Protein AF-A0A5A9ZFD0-F1 (afdb_monomer_lite)

Radius of gyration: 13.33 Å; chains: 1; bounding box: 34×23×39 Å

pLDDT: mean 94.26, std 5.3, range [65.12, 98.62]

Secondary structure (DSSP, 8-state):
-EEEEEEEETTEEEEEEEE--TT--GGGEEEEEEEEETTEEEEEEEEES-SEEEEE-S---EEEEEEEEEEETTT--EEEEEPPPEEE--

Sequence (90 aa):
MFDVNISVEKNKVLGEFIADSYFFEPSKYDYAFYLYKDDERIETKWYTDNMKAEFLIEDFDGVFYIKAFVRDKAHGDKRTFDSDKISIDS

Foldseek 3Di:
DWAWDWDDDDQKIKIAIDDPDPPDDLQQKWKKKFKDFPNHTDDIDDTDSDRMDIDGHPDQAGKMKMKMWIAGPPPRDIDIHIHDIDGDDD

Structure (mmCIF, N/CA/C/O backbone):
data_AF-A0A5A9ZFD0-F1
#
_entry.id   AF-A0A5A9ZFD0-F1
#
loop_
_atom_site.group_PDB
_atom_site.id
_atom_site.type_symbol
_atom_site.label_atom_id
_atom_site.label_alt_id
_atom_site.label_comp_id
_atom_site.label_asym_id
_atom_site.label_entity_id
_atom_site.label_seq_id
_atom_site.pdbx_PDB_ins_code
_atom_site.Cartn_x
_atom_site.Cartn_y
_atom_site.Cartn_z
_atom_site.occupancy
_atom_site.B_iso_or_equiv
_atom_site.auth_seq_id
_atom_site.auth_comp_id
_atom_site.auth_asym_id
_atom_site.auth_atom_id
_atom_site.pdbx_PDB_model_num
ATOM 1 N N . MET A 1 1 ? 11.359 -12.290 -0.663 1.00 82.44 1 MET A N 1
ATOM 2 C CA . MET A 1 1 ? 9.905 -12.245 -0.405 1.00 82.44 1 MET A CA 1
ATOM 3 C C . MET A 1 1 ? 9.408 -10.832 -0.677 1.00 82.44 1 MET A C 1
ATOM 5 O O . MET A 1 1 ? 10.167 -9.907 -0.423 1.00 82.44 1 MET A O 1
ATOM 9 N N . PHE A 1 2 ? 8.211 -10.663 -1.241 1.00 90.44 2 PHE A N 1
ATOM 10 C CA . PHE A 1 2 ? 7.573 -9.349 -1.384 1.00 90.44 2 PHE A CA 1
ATOM 11 C C . PHE A 1 2 ? 6.334 -9.325 -0.502 1.00 90.44 2 PHE A C 1
ATOM 13 O O . PHE A 1 2 ? 5.581 -10.296 -0.540 1.00 90.44 2 PHE A O 1
ATOM 20 N N . ASP A 1 3 ? 6.156 -8.257 0.262 1.00 94.75 3 ASP A N 1
ATOM 21 C CA . ASP A 1 3 ? 5.069 -8.135 1.231 1.00 94.75 3 ASP A CA 1
ATOM 22 C C . ASP A 1 3 ? 4.660 -6.669 1.431 1.00 94.75 3 ASP A C 1
ATOM 24 O O . ASP A 1 3 ? 5.347 -5.754 0.961 1.00 94.75 3 ASP A O 1
ATOM 28 N N . VAL A 1 4 ? 3.545 -6.439 2.120 1.00 97.44 4 VAL A N 1
ATOM 29 C CA . VAL A 1 4 ? 3.098 -5.110 2.542 1.00 97.44 4 VAL A CA 1
ATOM 30 C C . VAL A 1 4 ? 2.818 -5.139 4.031 1.00 97.44 4 VAL A C 1
ATOM 32 O O . VAL A 1 4 ? 1.841 -5.726 4.487 1.00 97.44 4 VAL A O 1
ATOM 35 N N . ASN A 1 5 ? 3.635 -4.415 4.784 1.00 97.56 5 ASN A N 1
ATOM 36 C CA . ASN A 1 5 ? 3.358 -4.191 6.188 1.00 97.56 5 ASN A CA 1
ATOM 37 C C . ASN A 1 5 ? 2.355 -3.054 6.339 1.00 97.56 5 ASN A C 1
ATOM 39 O O . ASN A 1 5 ? 2.476 -2.006 5.699 1.00 97.56 5 ASN A O 1
ATOM 43 N N . ILE A 1 6 ? 1.402 -3.262 7.239 1.00 97.94 6 ILE A N 1
ATOM 44 C CA . ILE A 1 6 ? 0.491 -2.237 7.726 1.00 97.94 6 ILE A CA 1
ATOM 45 C C . ILE A 1 6 ? 0.735 -2.026 9.220 1.00 97.94 6 ILE A C 1
ATOM 47 O O . ILE A 1 6 ? 0.952 -2.976 9.973 1.00 97.94 6 ILE A O 1
ATOM 51 N N . SER A 1 7 ? 0.706 -0.773 9.656 1.00 96.44 7 SER A N 1
ATOM 52 C CA . SER A 1 7 ? 0.710 -0.421 11.073 1.00 96.44 7 SER A CA 1
ATOM 53 C C . SER A 1 7 ? -0.149 0.810 11.332 1.00 96.44 7 SER A C 1
ATOM 55 O O . SER A 1 7 ? -0.510 1.552 10.418 1.00 96.44 7 SER A O 1
ATOM 57 N N . VAL A 1 8 ? -0.506 1.013 12.597 1.00 92.88 8 VAL A N 1
ATOM 58 C CA . VAL A 1 8 ? -1.366 2.111 13.039 1.00 92.88 8 VAL A CA 1
ATOM 59 C C . VAL A 1 8 ? -0.621 2.908 14.101 1.00 92.88 8 VAL A C 1
ATOM 61 O O . VAL A 1 8 ? -0.110 2.343 15.067 1.00 92.88 8 VAL A O 1
ATOM 64 N N . GLU A 1 9 ? -0.574 4.227 13.935 1.00 91.31 9 GLU A N 1
ATOM 65 C CA . GLU A 1 9 ? 0.080 5.146 14.864 1.00 91.31 9 GLU A CA 1
ATOM 66 C C . GLU A 1 9 ? -0.808 6.357 15.147 1.00 91.31 9 GLU A C 1
ATOM 68 O O . GLU A 1 9 ? -0.938 7.245 14.307 1.00 91.31 9 GLU A O 1
ATOM 73 N N . LYS A 1 10 ? -1.355 6.445 16.366 1.00 85.06 10 LYS A N 1
ATOM 74 C CA . LYS A 1 10 ? -2.183 7.566 16.856 1.00 85.06 10 LYS A CA 1
ATOM 75 C C . LYS A 1 10 ? -3.343 7.939 15.933 1.00 85.06 10 LYS A C 1
ATOM 77 O O . LYS A 1 10 ? -4.443 7.493 16.188 1.00 85.06 10 LYS A O 1
ATOM 82 N N . ASN A 1 11 ? -3.084 8.802 14.944 1.00 89.56 11 ASN A N 1
ATOM 83 C CA . ASN A 1 11 ? -4.022 9.353 13.969 1.00 89.56 11 ASN A CA 1
ATOM 84 C C . ASN A 1 11 ? -3.687 8.944 12.511 1.00 89.56 11 ASN A C 1
ATOM 86 O O . ASN A 1 11 ? -4.115 9.602 11.560 1.00 89.56 11 ASN A O 1
ATOM 90 N N . LYS A 1 12 ? -2.869 7.898 12.333 1.00 94.56 12 LYS A N 1
ATOM 91 C CA . LYS A 1 12 ? -2.345 7.475 11.034 1.00 94.56 12 LYS A CA 1
ATOM 92 C C . LYS A 1 12 ? -2.389 5.970 10.825 1.00 94.56 12 LYS A C 1
ATOM 94 O O . LYS A 1 12 ? -2.132 5.206 11.754 1.00 94.56 12 LYS A O 1
ATOM 99 N N . VAL A 1 13 ? -2.576 5.574 9.571 1.00 96.50 13 VAL A N 1
ATOM 100 C CA . VAL A 1 13 ? -2.233 4.238 9.075 1.00 96.50 13 VAL A CA 1
ATOM 101 C C . VAL A 1 13 ? -0.993 4.359 8.198 1.00 96.50 13 VAL A C 1
ATOM 103 O O . VAL A 1 13 ? -0.918 5.229 7.325 1.00 96.50 13 VAL A O 1
ATOM 106 N N . LEU A 1 14 ? -0.013 3.497 8.438 1.00 97.69 14 LEU A N 1
ATOM 107 C CA . LEU A 1 14 ? 1.226 3.423 7.680 1.00 97.69 14 LEU A CA 1
ATOM 108 C C . LEU A 1 14 ? 1.227 2.152 6.836 1.00 97.69 14 LEU A C 1
ATOM 110 O O . LEU A 1 14 ? 0.874 1.077 7.317 1.00 97.69 14 LEU A O 1
ATOM 114 N N . GLY A 1 15 ? 1.637 2.290 5.580 1.00 97.75 15 GLY A N 1
ATOM 115 C CA . GLY A 1 15 ? 1.905 1.175 4.681 1.00 97.75 15 GLY A CA 1
ATOM 116 C C . GLY A 1 15 ? 3.356 1.179 4.247 1.00 97.75 15 GLY A C 1
ATOM 117 O O . GLY A 1 15 ? 3.881 2.230 3.879 1.00 97.75 15 GLY A O 1
ATOM 118 N N . GLU A 1 16 ? 3.990 0.014 4.239 1.00 97.69 16 GLU A N 1
ATOM 119 C CA . GLU A 1 16 ? 5.351 -0.164 3.740 1.00 97.69 16 GLU A CA 1
ATOM 120 C C . GLU A 1 16 ? 5.419 -1.395 2.843 1.00 97.69 16 GLU A C 1
ATOM 122 O O . GLU A 1 16 ? 5.116 -2.507 3.269 1.00 97.69 16 GLU A O 1
ATOM 127 N N . PHE A 1 17 ? 5.842 -1.200 1.596 1.00 97.06 17 PHE A N 1
ATOM 128 C CA . PHE A 1 17 ? 6.205 -2.315 0.737 1.00 97.06 17 PHE A CA 1
ATOM 129 C C . PHE A 1 17 ? 7.558 -2.871 1.185 1.00 97.06 17 PHE A C 1
ATOM 131 O O . PHE A 1 17 ? 8.534 -2.129 1.283 1.00 97.06 17 PHE A O 1
ATOM 138 N N . ILE A 1 18 ? 7.631 -4.177 1.421 1.00 94.50 18 ILE A N 1
ATOM 139 C CA . ILE A 1 18 ? 8.857 -4.865 1.814 1.00 94.50 18 ILE A CA 1
ATOM 140 C C . ILE A 1 18 ? 9.306 -5.768 0.678 1.00 94.50 18 ILE A C 1
ATOM 142 O O . ILE A 1 18 ? 8.547 -6.577 0.148 1.00 94.50 18 ILE A O 1
ATOM 146 N N . ALA A 1 19 ? 10.579 -5.640 0.323 1.00 91.69 19 ALA A N 1
ATOM 147 C CA . ALA A 1 19 ? 11.234 -6.486 -0.653 1.00 91.69 19 ALA A CA 1
ATOM 148 C C . ALA A 1 19 ? 12.494 -7.089 -0.037 1.00 91.69 19 ALA A C 1
ATOM 150 O O . ALA A 1 19 ? 13.527 -6.436 0.070 1.00 91.69 19 ALA A O 1
ATOM 151 N N . ASP A 1 20 ? 12.410 -8.361 0.334 1.00 84.88 20 ASP A N 1
ATOM 152 C CA . ASP A 1 20 ? 13.564 -9.150 0.750 1.00 84.88 20 ASP A CA 1
ATOM 153 C C . ASP A 1 20 ? 14.122 -9.904 -0.465 1.00 84.88 20 ASP A C 1
ATOM 155 O O . ASP A 1 20 ? 13.746 -11.046 -0.762 1.00 84.88 20 ASP A O 1
ATOM 159 N N . SER A 1 21 ? 14.921 -9.205 -1.269 1.00 85.56 21 SER A N 1
ATOM 160 C CA . SER A 1 21 ? 15.604 -9.784 -2.423 1.00 85.56 21 SER A CA 1
ATOM 161 C C . SER A 1 21 ? 16.874 -9.007 -2.745 1.00 85.56 21 SER A C 1
ATOM 163 O O . SER A 1 21 ? 16.825 -7.811 -3.016 1.00 85.56 21 SER A O 1
ATOM 165 N N . TYR A 1 22 ? 18.002 -9.717 -2.812 1.00 78.62 22 TYR A N 1
ATOM 166 C CA . TYR A 1 22 ? 19.300 -9.153 -3.199 1.00 78.62 22 TYR A CA 1
ATOM 167 C C . TYR A 1 22 ? 19.312 -8.490 -4.584 1.00 78.62 22 TYR A C 1
ATOM 169 O O . TYR A 1 22 ? 20.163 -7.648 -4.846 1.00 78.62 22 TYR A O 1
ATOM 177 N N . PHE A 1 23 ? 18.387 -8.865 -5.470 1.00 83.75 23 PHE A N 1
ATOM 178 C CA . PHE A 1 23 ? 18.292 -8.318 -6.826 1.00 83.75 23 PHE A CA 1
ATOM 179 C C . PHE A 1 23 ? 17.229 -7.223 -6.958 1.00 83.75 23 PHE A C 1
ATOM 181 O O . PHE A 1 23 ? 16.971 -6.744 -8.063 1.00 83.75 23 PHE A O 1
ATOM 188 N N . PHE A 1 24 ? 16.569 -6.846 -5.861 1.00 88.56 24 PHE A N 1
ATOM 189 C CA . PHE A 1 24 ? 15.572 -5.793 -5.898 1.00 88.56 24 PHE A CA 1
ATOM 190 C C . PHE A 1 24 ? 16.235 -4.419 -5.822 1.00 88.56 24 PHE A C 1
ATOM 192 O O . PHE A 1 24 ? 16.914 -4.087 -4.856 1.00 88.56 24 PHE A O 1
ATOM 199 N N . GLU A 1 25 ? 15.995 -3.607 -6.847 1.00 92.06 25 GLU A N 1
ATOM 200 C CA . GLU A 1 25 ? 16.438 -2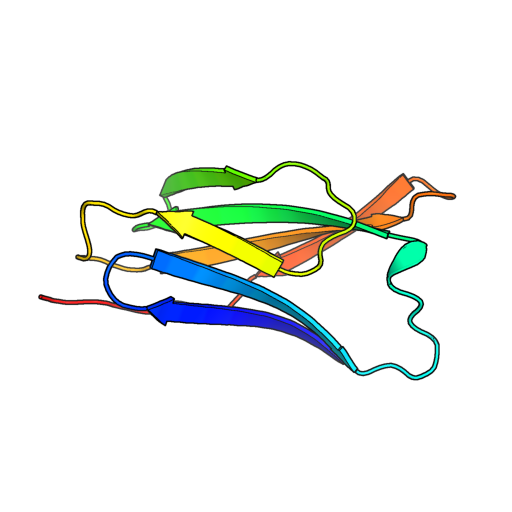.219 -6.914 1.00 92.06 25 GLU A CA 1
ATOM 201 C C . GLU A 1 25 ? 15.210 -1.303 -6.814 1.00 92.06 25 GLU A C 1
ATOM 203 O O . GLU A 1 25 ? 14.504 -1.130 -7.813 1.00 92.06 25 GLU A O 1
ATOM 208 N N . PRO A 1 26 ? 14.936 -0.698 -5.641 1.00 91.75 26 PRO A N 1
ATOM 209 C CA . PRO A 1 26 ? 13.728 0.094 -5.421 1.00 91.75 26 PRO A CA 1
ATOM 210 C C . PRO A 1 26 ? 13.508 1.221 -6.432 1.00 91.75 26 PRO A C 1
ATOM 212 O O . PRO A 1 26 ? 12.370 1.520 -6.785 1.00 91.75 26 PRO A O 1
ATOM 215 N N . SER A 1 27 ? 14.595 1.817 -6.929 1.00 93.75 27 SER A N 1
ATOM 216 C CA . SER A 1 27 ? 14.578 2.940 -7.871 1.00 93.75 27 SER A CA 1
ATOM 217 C C . SER A 1 27 ? 13.961 2.595 -9.230 1.00 93.75 27 SER A C 1
ATOM 219 O O . SER A 1 27 ? 13.462 3.496 -9.912 1.00 93.75 27 SER A O 1
ATOM 221 N N . LYS A 1 28 ? 13.945 1.309 -9.615 1.00 95.38 28 LYS A N 1
ATOM 222 C CA . LYS A 1 28 ? 13.359 0.821 -10.876 1.00 95.38 28 LYS A CA 1
ATOM 223 C C . LYS A 1 28 ? 11.832 0.777 -10.863 1.00 95.38 28 LYS A C 1
ATOM 225 O O . LYS A 1 28 ? 11.231 0.571 -11.917 1.00 95.38 28 LYS A O 1
ATOM 230 N N . TYR A 1 29 ? 11.211 1.000 -9.709 1.00 96.38 29 TYR A N 1
ATOM 231 C CA . TYR A 1 29 ? 9.773 0.864 -9.542 1.00 96.38 29 TYR A CA 1
ATOM 232 C C . TYR A 1 29 ? 9.124 2.150 -9.033 1.00 96.38 29 TYR A C 1
ATOM 234 O O . TYR A 1 29 ? 9.77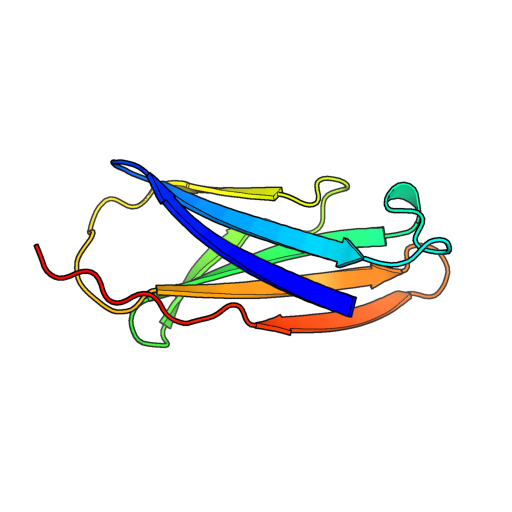1 2.984 -8.397 1.00 96.38 29 TYR A O 1
ATOM 242 N N . ASP A 1 30 ? 7.841 2.303 -9.350 1.00 97.62 30 ASP A N 1
ATOM 243 C CA . ASP A 1 30 ? 6.936 3.234 -8.682 1.00 97.62 30 ASP A CA 1
ATOM 244 C C . ASP A 1 30 ? 5.935 2.465 -7.822 1.00 97.62 30 ASP A C 1
ATOM 246 O O . ASP A 1 30 ? 5.462 1.392 -8.210 1.00 97.62 30 ASP A O 1
ATOM 250 N N . TYR A 1 31 ? 5.539 3.065 -6.707 1.00 98.00 31 TYR A N 1
ATOM 251 C CA . TYR A 1 31 ? 4.650 2.482 -5.713 1.00 98.00 31 TYR A CA 1
ATOM 252 C C . TYR A 1 31 ? 3.411 3.347 -5.540 1.00 98.00 31 TYR A C 1
ATOM 254 O O . TYR A 1 31 ? 3.512 4.560 -5.377 1.00 98.00 31 TYR A O 1
ATOM 262 N N . ALA A 1 32 ? 2.238 2.730 -5.564 1.00 98.31 32 ALA A N 1
ATOM 263 C CA . ALA A 1 32 ? 0.990 3.356 -5.148 1.00 98.31 32 ALA A CA 1
ATOM 264 C C . ALA A 1 32 ? 0.380 2.546 -4.003 1.00 98.31 32 ALA A C 1
ATOM 266 O O . ALA A 1 32 ? 0.550 1.330 -3.948 1.00 98.31 32 ALA A O 1
ATOM 267 N N . PHE A 1 33 ? -0.353 3.209 -3.115 1.00 98.62 33 PHE A N 1
ATOM 268 C CA . PHE A 1 33 ? -0.939 2.592 -1.928 1.00 98.62 33 PHE A CA 1
ATOM 269 C C . PHE A 1 33 ? -2.380 3.048 -1.780 1.00 98.62 33 PHE A C 1
ATOM 271 O O . PHE A 1 33 ? -2.656 4.251 -1.767 1.00 98.62 33 PHE A O 1
ATOM 278 N N . TYR A 1 34 ? -3.302 2.097 -1.688 1.00 98.31 34 TYR A N 1
ATOM 279 C CA . TYR A 1 34 ? -4.718 2.363 -1.448 1.00 98.31 34 TYR A CA 1
ATOM 280 C C . TYR A 1 34 ? -5.069 1.860 -0.053 1.00 98.31 34 TYR A C 1
ATOM 282 O O . TYR A 1 34 ? -4.840 0.687 0.242 1.00 98.31 34 TYR A O 1
ATOM 290 N N . LEU A 1 35 ? -5.624 2.744 0.774 1.00 98.25 35 LEU A N 1
ATOM 291 C CA . LEU A 1 35 ? -6.126 2.394 2.097 1.00 98.25 35 LEU A CA 1
ATOM 292 C C . LEU A 1 35 ? -7.596 1.995 1.991 1.00 98.25 35 LEU A C 1
ATOM 294 O O . LEU A 1 35 ? -8.398 2.724 1.395 1.00 98.25 35 LEU A O 1
ATOM 298 N N . TYR A 1 36 ? -7.929 0.857 2.587 1.00 98.00 36 TYR A N 1
ATOM 299 C CA . TYR A 1 36 ? -9.289 0.360 2.719 1.00 98.00 36 TYR A CA 1
ATOM 300 C C . TYR A 1 36 ? -9.697 0.312 4.190 1.00 98.00 36 TYR A C 1
ATOM 302 O O . TYR A 1 36 ? -8.871 -0.012 5.043 1.00 98.00 36 TYR A O 1
ATOM 310 N N . LYS A 1 37 ? -10.972 0.603 4.450 1.00 97.12 37 LYS A N 1
ATOM 311 C CA . LYS A 1 37 ? -11.674 0.425 5.722 1.00 97.12 37 LYS A CA 1
ATOM 312 C C . LYS A 1 37 ? -12.964 -0.337 5.431 1.00 97.12 37 LYS A C 1
ATOM 314 O O . LYS A 1 37 ? -13.701 0.067 4.539 1.00 97.12 37 LYS A O 1
ATOM 319 N N . ASP A 1 38 ? -13.200 -1.446 6.126 1.00 96.44 38 ASP A N 1
ATOM 320 C CA . ASP A 1 38 ? -14.400 -2.287 5.972 1.00 96.44 38 ASP A CA 1
ATOM 321 C C . ASP A 1 38 ? -14.695 -2.660 4.505 1.00 96.44 38 ASP A C 1
ATOM 323 O O . ASP A 1 38 ? -15.823 -2.620 4.025 1.00 96.44 38 ASP A O 1
ATOM 327 N N . ASP A 1 39 ? -13.627 -3.008 3.776 1.00 96.50 39 ASP A N 1
ATOM 328 C CA . ASP A 1 39 ? -13.619 -3.327 2.340 1.00 96.50 39 ASP A CA 1
ATOM 329 C C . ASP A 1 39 ? -13.983 -2.165 1.387 1.00 96.50 39 ASP A C 1
ATOM 331 O O . ASP A 1 39 ? -13.977 -2.339 0.164 1.00 96.50 39 ASP A O 1
ATOM 335 N N . GLU A 1 40 ? -14.154 -0.947 1.904 1.00 96.75 40 GLU A N 1
ATOM 336 C CA . GLU A 1 40 ? -14.289 0.281 1.121 1.00 96.75 40 GLU A CA 1
ATOM 337 C C . GLU A 1 40 ? -12.960 1.033 1.011 1.00 96.75 40 GLU A C 1
ATOM 339 O O . GLU A 1 40 ? -12.229 1.212 1.983 1.00 96.75 40 GLU A O 1
ATOM 344 N N . ARG A 1 41 ? -12.623 1.516 -0.191 1.00 97.38 41 ARG A N 1
ATOM 345 C CA . ARG A 1 41 ? -11.411 2.321 -0.394 1.00 97.38 41 ARG A CA 1
ATOM 346 C C . ARG A 1 41 ? -11.648 3.749 0.086 1.00 97.38 41 ARG A C 1
ATOM 348 O O . ARG A 1 41 ? -12.382 4.488 -0.569 1.00 97.38 41 ARG A O 1
ATOM 355 N N . ILE A 1 42 ? -10.936 4.160 1.129 1.00 96.19 42 ILE A N 1
ATOM 356 C CA . ILE A 1 42 ? -11.097 5.483 1.743 1.00 96.19 42 ILE A CA 1
ATOM 357 C C . ILE A 1 42 ? -10.039 6.498 1.302 1.00 96.19 42 ILE A C 1
ATOM 359 O O . ILE A 1 42 ? -10.338 7.684 1.198 1.00 96.19 42 ILE A O 1
ATOM 363 N N . GLU A 1 43 ? -8.820 6.062 0.963 1.00 97.44 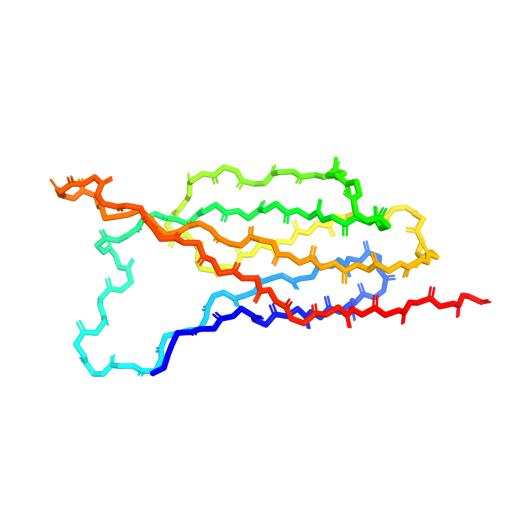43 GLU A N 1
ATOM 364 C CA . GLU A 1 43 ? -7.771 6.980 0.504 1.00 97.44 43 GLU A CA 1
ATOM 365 C C . GLU A 1 43 ? -6.826 6.340 -0.525 1.00 97.44 43 GLU A C 1
ATOM 367 O O . GLU A 1 43 ? -6.750 5.121 -0.702 1.00 97.44 43 GLU A O 1
ATOM 372 N N . THR A 1 44 ? -6.120 7.182 -1.279 1.00 97.94 44 THR A N 1
ATOM 373 C CA . THR A 1 44 ? -5.180 6.779 -2.325 1.00 97.94 44 T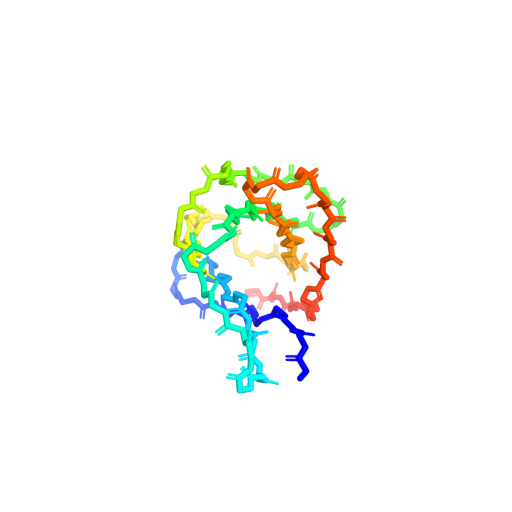HR A CA 1
ATOM 374 C C . THR A 1 44 ? -3.941 7.667 -2.323 1.00 97.94 44 THR A C 1
ATOM 376 O O . THR A 1 44 ? -4.039 8.886 -2.461 1.00 97.94 44 THR A O 1
ATOM 379 N N . LYS A 1 45 ? -2.761 7.043 -2.265 1.00 97.94 45 LYS A N 1
ATOM 380 C CA . LYS A 1 45 ? -1.490 7.651 -2.671 1.00 97.94 45 LYS A CA 1
ATOM 381 C C . LYS A 1 45 ? -1.088 7.077 -4.026 1.00 97.94 45 LYS A C 1
ATOM 383 O O . LYS A 1 45 ? -0.919 5.867 -4.173 1.00 97.94 45 LYS A O 1
ATOM 388 N N . TRP A 1 46 ? -0.997 7.946 -5.028 1.00 97.25 46 TRP A N 1
ATOM 389 C CA . TRP A 1 46 ? -0.603 7.565 -6.383 1.00 97.25 46 TRP A CA 1
ATOM 390 C C . TRP A 1 46 ? 0.896 7.276 -6.486 1.00 97.25 46 TRP A C 1
ATOM 392 O O . TRP A 1 46 ? 1.656 7.562 -5.567 1.00 97.25 46 TRP A O 1
ATOM 402 N N . TYR A 1 47 ? 1.281 6.703 -7.627 1.00 96.94 47 TYR A N 1
ATOM 403 C CA . TYR A 1 47 ? 2.639 6.275 -7.944 1.00 96.94 47 TYR A CA 1
ATOM 404 C C . TYR A 1 47 ? 3.707 7.306 -7.556 1.00 96.94 47 TYR A C 1
ATOM 406 O O . TYR A 1 47 ? 3.705 8.430 -8.056 1.00 96.94 47 TYR A O 1
ATOM 414 N N . THR A 1 48 ? 4.614 6.879 -6.684 1.00 95.88 48 THR A N 1
ATOM 415 C CA . THR A 1 48 ? 5.774 7.618 -6.177 1.00 95.88 48 THR A CA 1
ATOM 416 C C . THR A 1 48 ? 6.994 6.692 -6.118 1.00 95.88 48 THR A C 1
ATOM 418 O O . THR A 1 48 ? 6.853 5.473 -6.201 1.00 95.88 48 THR A O 1
ATOM 421 N N . ASP A 1 49 ? 8.195 7.242 -5.965 1.00 95.62 49 ASP A N 1
ATOM 422 C CA . ASP A 1 49 ? 9.419 6.469 -5.722 1.00 95.62 49 ASP A CA 1
ATOM 423 C C . ASP A 1 49 ? 9.563 6.006 -4.259 1.00 95.62 49 ASP A C 1
ATOM 425 O O . ASP A 1 49 ? 10.468 5.235 -3.936 1.00 95.62 49 ASP A O 1
ATOM 429 N N . ASN A 1 50 ? 8.652 6.435 -3.382 1.00 96.25 50 ASN A N 1
ATOM 430 C CA . ASN A 1 50 ? 8.638 6.058 -1.977 1.00 96.25 50 ASN A CA 1
ATOM 431 C C . ASN A 1 50 ? 7.926 4.713 -1.751 1.00 96.25 50 ASN A C 1
ATOM 433 O O . ASN A 1 50 ? 6.765 4.540 -2.110 1.00 96.25 50 ASN A O 1
ATOM 437 N N . MET A 1 51 ? 8.608 3.779 -1.086 1.00 96.81 51 MET A N 1
ATOM 438 C CA . MET A 1 51 ? 8.064 2.471 -0.690 1.00 96.81 51 MET A CA 1
ATOM 439 C C . MET A 1 51 ? 7.133 2.547 0.529 1.00 96.81 51 MET A C 1
ATOM 441 O O . MET A 1 51 ? 6.619 1.519 0.969 1.00 96.81 51 MET A O 1
ATOM 445 N N . LYS A 1 52 ? 6.939 3.743 1.091 1.00 97.50 52 LYS A N 1
ATOM 446 C CA . LYS A 1 52 ? 6.098 3.993 2.259 1.00 97.50 52 LYS A CA 1
ATOM 447 C C . LYS A 1 52 ? 4.989 4.982 1.933 1.00 97.50 52 LYS A C 1
ATOM 449 O O . LYS A 1 52 ? 5.194 5.941 1.185 1.00 97.50 52 LYS A O 1
ATOM 454 N N . ALA A 1 53 ? 3.842 4.781 2.564 1.00 97.62 53 ALA A N 1
ATOM 455 C CA . ALA A 1 53 ? 2.725 5.708 2.542 1.00 97.62 53 ALA A CA 1
ATOM 456 C C . ALA A 1 53 ? 2.210 5.968 3.956 1.00 97.62 53 ALA A C 1
ATOM 458 O O . ALA A 1 53 ? 2.109 5.055 4.772 1.00 97.62 53 ALA A O 1
ATOM 459 N N . GLU A 1 54 ? 1.839 7.220 4.204 1.00 97.62 54 GLU A N 1
ATOM 460 C CA . GLU A 1 54 ? 1.119 7.626 5.406 1.00 97.62 54 GLU A CA 1
ATOM 461 C C . GLU A 1 54 ? -0.281 8.103 5.020 1.00 97.62 54 GLU A C 1
ATOM 463 O O . GLU A 1 54 ? -0.443 8.919 4.102 1.00 97.62 54 GLU A O 1
ATOM 468 N N . PHE A 1 55 ? -1.281 7.619 5.749 1.00 96.69 55 PHE A N 1
ATOM 469 C CA . PHE A 1 55 ? -2.679 8.007 5.618 1.00 96.69 55 PHE A CA 1
ATOM 470 C C . PHE A 1 55 ? -3.143 8.608 6.935 1.00 96.69 55 PHE A C 1
ATOM 472 O O . PHE A 1 55 ? -2.967 7.989 7.982 1.00 96.69 55 PHE A O 1
ATOM 479 N N . LEU A 1 56 ? -3.707 9.813 6.888 1.00 95.19 56 LEU A N 1
ATOM 480 C CA . LEU A 1 56 ? -4.332 10.418 8.060 1.00 95.19 56 LEU A CA 1
ATOM 481 C C . LEU A 1 56 ? -5.761 9.891 8.136 1.00 95.19 56 LEU A C 1
ATOM 483 O O . LEU A 1 56 ? -6.494 9.998 7.158 1.00 95.19 56 LEU A O 1
ATOM 487 N N . ILE A 1 57 ? -6.155 9.349 9.282 1.00 90.94 57 ILE A N 1
ATOM 488 C CA . ILE A 1 57 ? -7.522 8.871 9.493 1.00 90.94 57 ILE A CA 1
ATOM 489 C C . ILE A 1 57 ? -8.148 9.616 10.671 1.00 90.94 57 ILE A C 1
ATOM 491 O O . ILE A 1 57 ? -7.497 9.870 11.685 1.00 90.94 57 ILE A O 1
ATOM 495 N N . GLU A 1 58 ? -9.401 10.030 10.495 1.00 88.31 58 GLU A N 1
ATOM 496 C CA . GLU A 1 58 ? -10.179 10.729 11.526 1.00 88.31 58 GLU A CA 1
ATOM 497 C C . GLU A 1 58 ? -10.993 9.750 12.380 1.00 88.31 58 GLU A C 1
ATOM 499 O O . GLU A 1 58 ? -11.177 9.976 13.572 1.00 88.31 58 GLU A O 1
ATOM 504 N N . ASP A 1 59 ? -11.440 8.652 11.770 1.00 87.50 59 ASP A N 1
ATOM 505 C CA . ASP A 1 59 ? -12.239 7.599 12.386 1.00 87.50 59 ASP A CA 1
ATOM 506 C C . ASP A 1 59 ? -11.416 6.305 12.449 1.00 87.50 59 ASP A C 1
ATOM 508 O O . ASP A 1 59 ? -11.017 5.763 11.413 1.00 87.50 59 ASP A O 1
ATOM 512 N N . PHE A 1 60 ? -11.154 5.857 13.677 1.00 85.75 60 PHE A N 1
ATOM 513 C CA . PHE A 1 60 ? -10.286 4.727 13.992 1.00 85.75 60 PHE A CA 1
ATOM 514 C C . PHE A 1 60 ? -10.992 3.387 14.014 1.00 85.75 60 PHE A C 1
ATOM 516 O O . PHE A 1 60 ? -10.298 2.383 14.004 1.00 85.75 60 PHE A O 1
ATOM 523 N N . ASP A 1 61 ? -12.318 3.350 14.027 1.00 92.38 61 ASP A N 1
ATOM 524 C CA . ASP A 1 61 ? -13.032 2.092 14.223 1.00 92.38 61 ASP A CA 1
ATOM 525 C C . ASP A 1 61 ? -13.110 1.289 12.929 1.00 92.38 61 ASP A C 1
ATOM 527 O O . ASP A 1 61 ? -13.252 1.860 11.851 1.00 92.38 61 ASP A O 1
ATOM 531 N N . GLY A 1 62 ? -13.061 -0.034 13.020 1.00 94.31 62 GLY A N 1
ATOM 532 C CA . GLY A 1 62 ? -13.262 -0.940 11.891 1.00 94.31 62 GLY A CA 1
ATOM 533 C C . GLY A 1 62 ? -11.990 -1.631 11.410 1.00 94.31 62 GLY A C 1
ATOM 534 O O . GLY A 1 62 ? -10.951 -1.655 12.078 1.00 94.31 62 GLY A O 1
ATOM 535 N N . VAL A 1 63 ? -12.091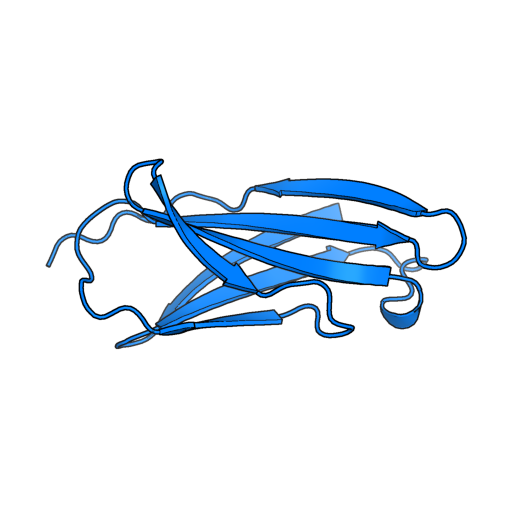 -2.263 10.240 1.00 97.00 63 VAL A N 1
ATOM 536 C CA . VAL A 1 63 ? -11.045 -3.146 9.713 1.00 97.00 63 VAL A CA 1
ATOM 537 C C . VAL A 1 63 ? -10.280 -2.473 8.583 1.00 97.00 63 VAL A C 1
ATOM 539 O O . VAL A 1 63 ? -10.813 -2.265 7.492 1.00 97.00 63 VAL A O 1
ATOM 542 N N . PHE A 1 64 ? -8.997 -2.207 8.811 1.00 97.44 64 PHE A N 1
ATOM 543 C CA . PHE A 1 64 ? -8.111 -1.555 7.854 1.00 97.44 64 PHE A CA 1
ATOM 544 C C . PHE A 1 64 ? -7.188 -2.543 7.148 1.00 97.44 64 PHE A C 1
ATOM 546 O O . PHE A 1 64 ? -6.680 -3.486 7.753 1.00 97.44 64 PHE A O 1
ATOM 553 N N . TYR A 1 65 ? -6.922 -2.293 5.869 1.00 98.31 65 TYR A N 1
ATOM 554 C CA . TYR A 1 65 ? -5.841 -2.939 5.123 1.00 98.31 65 TYR A CA 1
ATOM 555 C C . TYR A 1 65 ? -5.355 -2.052 3.981 1.00 98.31 65 TYR A C 1
ATOM 557 O O . TYR A 1 65 ? -6.043 -1.127 3.538 1.00 98.31 65 TYR A O 1
ATOM 565 N N . ILE A 1 66 ? -4.153 -2.338 3.490 1.00 98.38 66 ILE A N 1
ATOM 566 C CA . ILE A 1 66 ? -3.526 -1.605 2.398 1.00 98.38 66 ILE A CA 1
ATOM 567 C C . ILE A 1 66 ? -3.335 -2.528 1.207 1.00 98.38 66 ILE A C 1
ATOM 569 O O . ILE A 1 66 ? -2.803 -3.628 1.321 1.00 98.38 66 ILE A O 1
ATOM 573 N N . LYS A 1 67 ? -3.710 -2.022 0.035 1.00 98.44 67 LYS A N 1
ATOM 574 C CA . LYS A 1 67 ? -3.341 -2.609 -1.250 1.00 98.44 67 LYS A CA 1
ATOM 575 C C . LYS A 1 67 ? -2.224 -1.776 -1.867 1.00 98.44 67 LYS A C 1
ATOM 577 O O . LYS A 1 67 ? -2.443 -0.614 -2.223 1.00 98.44 67 LYS A O 1
ATOM 582 N N . ALA A 1 68 ? -1.037 -2.358 -1.991 1.00 98.19 68 ALA A N 1
ATOM 583 C CA . ALA A 1 68 ? 0.104 -1.744 -2.655 1.00 98.19 68 ALA A CA 1
ATOM 584 C C . ALA A 1 68 ? 0.180 -2.178 -4.121 1.00 98.19 68 ALA A C 1
ATOM 586 O O . ALA A 1 68 ? -0.095 -3.326 -4.474 1.00 98.19 68 ALA A O 1
ATOM 587 N N . PHE A 1 69 ? 0.598 -1.260 -4.984 1.00 97.56 69 PHE A N 1
ATOM 588 C CA . PHE A 1 69 ? 0.802 -1.488 -6.407 1.00 97.56 69 PHE A CA 1
ATOM 589 C C . PHE A 1 69 ? 2.230 -1.118 -6.760 1.00 97.56 69 PHE A C 1
ATOM 591 O O . PHE A 1 69 ? 2.628 0.029 -6.581 1.00 97.56 69 PHE A O 1
ATOM 598 N N . VAL A 1 70 ? 2.970 -2.065 -7.321 1.00 96.69 70 VAL A N 1
ATOM 599 C CA . VAL A 1 70 ? 4.352 -1.875 -7.762 1.00 96.69 70 VAL A CA 1
ATOM 600 C C . VAL A 1 70 ? 4.364 -1.868 -9.281 1.00 96.69 70 VAL A C 1
ATOM 602 O O . VAL A 1 70 ? 3.882 -2.817 -9.901 1.00 96.69 70 VAL A O 1
ATOM 605 N N . ARG A 1 71 ? 4.882 -0.800 -9.884 1.00 96.62 71 ARG A N 1
ATOM 606 C CA . ARG A 1 71 ? 5.000 -0.639 -11.337 1.00 96.62 71 ARG A CA 1
ATOM 607 C C . ARG A 1 71 ? 6.467 -0.585 -11.740 1.00 96.62 71 ARG A C 1
ATOM 609 O O . ARG A 1 71 ? 7.174 0.303 -11.282 1.00 96.62 71 ARG A O 1
ATOM 616 N N . ASP A 1 72 ? 6.903 -1.473 -12.627 1.00 95.38 72 ASP A N 1
ATOM 617 C CA . ASP A 1 72 ? 8.203 -1.367 -13.300 1.00 95.38 72 ASP A CA 1
ATOM 618 C C . ASP A 1 72 ? 8.199 -0.132 -14.218 1.00 95.38 72 ASP A C 1
ATOM 620 O O . ASP A 1 72 ? 7.331 0.007 -15.085 1.00 95.38 72 ASP A O 1
ATOM 624 N N . LYS A 1 73 ? 9.152 0.784 -14.022 1.00 94.94 73 LYS A N 1
ATOM 625 C CA . LYS A 1 73 ? 9.253 2.029 -14.801 1.00 94.94 73 LYS A CA 1
ATOM 626 C C . LYS A 1 73 ? 9.665 1.802 -16.257 1.00 94.94 73 LYS A C 1
ATOM 628 O O . LYS A 1 73 ? 9.292 2.599 -17.114 1.00 94.94 73 LYS A O 1
ATOM 633 N N . ALA A 1 74 ? 10.448 0.762 -16.530 1.00 94.44 74 ALA A N 1
ATOM 634 C CA . ALA A 1 74 ? 10.990 0.461 -17.851 1.00 94.44 74 ALA A CA 1
ATOM 635 C C . ALA A 1 74 ? 10.008 -0.351 -18.703 1.00 94.44 74 ALA A C 1
ATOM 637 O O . ALA A 1 74 ? 9.830 -0.052 -19.883 1.00 94.44 74 ALA A O 1
ATOM 638 N N . HIS A 1 75 ? 9.362 -1.354 -18.106 1.00 92.94 75 HIS A N 1
ATOM 639 C CA . HIS A 1 75 ? 8.501 -2.295 -18.837 1.00 92.94 75 HIS A CA 1
ATOM 640 C C . HIS A 1 75 ? 7.005 -2.030 -18.633 1.00 92.94 75 HIS A C 1
ATOM 642 O O . HIS A 1 75 ? 6.180 -2.486 -19.420 1.00 92.94 75 HIS A O 1
ATOM 648 N N . GLY A 1 76 ? 6.638 -1.271 -17.597 1.00 90.12 76 GLY A N 1
ATOM 649 C CA . GLY A 1 76 ? 5.243 -0.977 -17.271 1.00 90.12 76 GLY A CA 1
ATOM 650 C C . GLY A 1 76 ? 4.504 -2.121 -16.577 1.00 90.12 76 GLY A C 1
ATOM 651 O O . GLY A 1 76 ? 3.313 -1.967 -16.290 1.00 90.12 76 GLY A O 1
ATOM 652 N N . ASP A 1 77 ? 5.186 -3.232 -16.281 1.00 94.12 77 ASP A N 1
ATOM 653 C CA . ASP A 1 77 ? 4.631 -4.366 -15.545 1.00 94.12 77 ASP A CA 1
ATOM 654 C C . ASP A 1 77 ? 4.118 -3.923 -14.177 1.00 94.12 77 ASP A C 1
ATOM 656 O O . ASP A 1 77 ? 4.783 -3.175 -13.458 1.00 94.12 77 ASP A O 1
ATOM 660 N N . LYS A 1 78 ? 2.926 -4.396 -13.803 1.00 95.12 78 LYS A N 1
ATOM 661 C CA . LYS A 1 78 ? 2.282 -4.051 -12.533 1.00 95.12 78 LYS A CA 1
ATOM 662 C C . LYS A 1 78 ? 2.050 -5.290 -11.694 1.00 95.12 78 LYS A C 1
ATOM 664 O O . LYS A 1 78 ? 1.569 -6.306 -12.190 1.00 95.12 78 LYS A O 1
ATOM 669 N N . ARG A 1 79 ? 2.347 -5.175 -10.406 1.00 95.19 79 ARG A N 1
ATOM 670 C CA . ARG A 1 79 ? 2.050 -6.185 -9.390 1.00 95.19 79 ARG A CA 1
ATOM 671 C C . ARG A 1 79 ? 1.279 -5.545 -8.253 1.00 95.19 79 ARG A C 1
ATOM 673 O O . ARG A 1 79 ? 1.435 -4.352 -7.993 1.00 95.19 79 ARG A O 1
ATOM 680 N N . THR A 1 80 ? 0.464 -6.346 -7.589 1.00 97.00 80 THR A N 1
ATOM 681 C CA . THR A 1 80 ? -0.372 -5.910 -6.476 1.00 97.00 80 THR A CA 1
ATOM 682 C C . THR A 1 80 ? -0.146 -6.830 -5.295 1.00 97.00 80 THR A C 1
ATOM 684 O O . THR A 1 80 ? -0.012 -8.039 -5.478 1.00 97.00 80 THR A O 1
ATOM 687 N N . PHE A 1 81 ? -0.096 -6.237 -4.111 1.00 97.19 81 PHE A N 1
ATOM 688 C CA . PHE A 1 81 ? 0.126 -6.923 -2.850 1.00 97.19 81 PHE A CA 1
ATOM 689 C C . PHE A 1 81 ? -0.849 -6.359 -1.825 1.00 97.19 81 PHE A C 1
ATOM 691 O O . PHE A 1 81 ? -1.029 -5.142 -1.756 1.00 97.19 81 PHE A O 1
ATOM 698 N N . ASP A 1 82 ? -1.473 -7.245 -1.065 1.00 97.94 82 ASP A N 1
ATOM 699 C CA . ASP A 1 82 ? -2.358 -6.881 0.031 1.00 97.94 82 ASP A CA 1
ATOM 700 C C . ASP A 1 82 ? -1.595 -7.068 1.339 1.00 97.94 82 ASP A C 1
ATOM 702 O O . ASP A 1 82 ? -0.863 -8.046 1.488 1.00 97.94 82 ASP A O 1
ATOM 706 N N . SER A 1 83 ? -1.751 -6.123 2.259 1.00 98.19 83 SER A N 1
ATOM 707 C CA . SER A 1 83 ? -1.307 -6.300 3.636 1.00 98.19 83 SER A CA 1
ATOM 708 C C . SER A 1 83 ? -2.245 -7.236 4.392 1.00 98.19 83 SER A C 1
ATOM 710 O O . SER A 1 83 ? -3.370 -7.509 3.959 1.00 98.19 83 SER A O 1
ATOM 712 N N . ASP A 1 84 ? -1.837 -7.613 5.601 1.00 97.75 84 ASP A N 1
ATOM 713 C CA . ASP A 1 84 ? -2.771 -8.133 6.595 1.00 97.75 84 ASP A CA 1
ATOM 714 C C . ASP A 1 84 ? -3.890 -7.120 6.907 1.00 97.75 84 ASP A C 1
ATOM 716 O O . ASP A 1 84 ? -3.770 -5.914 6.655 1.00 97.75 84 ASP A O 1
ATOM 720 N N . LYS A 1 85 ? -4.994 -7.626 7.465 1.00 97.50 85 LYS A N 1
ATOM 721 C CA . LYS A 1 85 ? -6.096 -6.812 7.992 1.00 97.50 8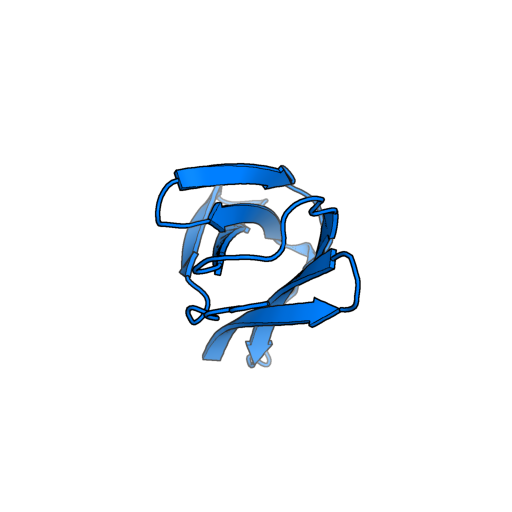5 LYS A CA 1
ATOM 722 C C . LYS A 1 85 ? -5.853 -6.511 9.473 1.00 97.50 85 LYS A C 1
ATOM 724 O O . LYS A 1 85 ? -5.582 -7.426 10.248 1.00 97.50 85 LYS A O 1
ATOM 729 N N . ILE A 1 86 ? -6.011 -5.253 9.874 1.00 95.50 86 ILE A N 1
ATOM 730 C CA . ILE A 1 86 ? -5.983 -4.818 11.276 1.00 95.50 86 ILE A CA 1
ATOM 731 C C . ILE A 1 86 ? -7.394 -4.392 11.675 1.00 95.50 86 ILE A C 1
ATOM 733 O O . ILE A 1 86 ? -7.947 -3.478 11.073 1.00 95.50 86 ILE A O 1
ATOM 737 N N . SER A 1 87 ? -7.960 -5.041 12.693 1.00 94.88 87 SER A N 1
ATOM 738 C CA . SER A 1 87 ? -9.184 -4.575 13.352 1.00 94.88 87 SER A CA 1
ATOM 739 C C . SER A 1 87 ? -8.812 -3.593 14.449 1.00 94.88 87 SER A C 1
ATOM 741 O O . SER A 1 87 ? -7.921 -3.880 15.255 1.00 94.88 87 SER A O 1
ATOM 743 N N . ILE A 1 88 ? -9.486 -2.454 14.476 1.00 89.62 88 ILE A N 1
ATOM 744 C CA . ILE A 1 88 ? -9.368 -1.463 15.533 1.00 89.62 88 ILE A CA 1
ATOM 745 C C . ILE A 1 88 ? -10.774 -1.256 16.082 1.00 89.62 88 ILE A C 1
ATOM 747 O O . ILE A 1 88 ? -11.687 -0.892 15.348 1.00 89.62 88 ILE A O 1
ATOM 751 N N . ASP A 1 89 ? -10.930 -1.501 17.372 1.00 84.25 89 ASP A N 1
ATOM 752 C CA . ASP A 1 89 ? -12.163 -1.252 18.102 1.00 84.25 89 ASP A CA 1
ATOM 753 C C . ASP A 1 89 ? -11.802 -0.258 19.219 1.00 84.25 89 ASP A C 1
ATOM 755 O O . ASP A 1 89 ? -10.955 -0.582 20.063 1.00 84.25 89 ASP A O 1
ATOM 759 N N . SER A 1 90 ? -12.342 0.968 19.171 1.00 65.12 90 SER A N 1
ATOM 760 C CA . SER A 1 90 ? -12.114 2.007 20.196 1.00 65.12 90 SER A CA 1
ATOM 761 C C . SER A 1 90 ? -12.818 1.725 21.522 1.00 65.12 90 SER A C 1
ATOM 763 O O . SER A 1 90 ? -13.896 1.086 21.530 1.00 65.12 90 SER A O 1
#